Protein AF-A0A4S4BBZ7-F1 (afdb_monomer_lite)

Secondary structure (DSSP, 8-state):
--EE-TTS-EE-TTS-BHHHHHHHHHHHHHHHHHHHHHHHHHHHHHHHHHHHHHHHHHHHHHHHHHHHHHHHHHHHHHHHHHHHHHHHHHHHHHHHHHS-SS-TTHHHHHHTSTT--HHHHHHHHHHHHT-

pLDDT: mean 91.24, std 8.02, range [60.09, 98.38]

Foldseek 3Di:
DFDADPVRATADPVRHGPVVVVVVVVVVVVVVVVVVVVVVVVVVVVVVVVVVVVVVVVVVVVVVVVVVVVVVVVVVVVVVVVVVVVVVVVVVVVVVVPDDPDDPCQQVVQCPDPPGHNVNSVVVVVVVVVD

Radius of gyration: 51.83 Å; chains: 1; bounding box: 100×33×132 Å

Structure (mmCIF, N/CA/C/O backbone):
data_AF-A0A4S4BBZ7-F1
#
_entry.id   AF-A0A4S4BBZ7-F1
#
loop_
_atom_site.group_PDB
_atom_site.id
_atom_site.type_symbol
_atom_site.label_atom_id
_atom_site.label_alt_id
_atom_site.label_comp_id
_atom_site.label_asym_id
_atom_site.label_entity_id
_atom_site.label_seq_id
_atom_site.pdbx_PDB_ins_code
_atom_site.Cartn_x
_atom_site.Cartn_y
_atom_site.Cartn_z
_atom_site.occupancy
_atom_site.B_iso_or_equiv
_atom_site.auth_seq_id
_atom_site.auth_comp_id
_atom_site.auth_asym_id
_atom_site.auth_atom_id
_atom_site.pdbx_PDB_model_num
ATOM 1 N N . MET A 1 1 ? -52.317 -12.153 63.965 1.00 69.00 1 MET A N 1
ATOM 2 C CA . MET A 1 1 ? -51.930 -12.769 65.250 1.00 69.00 1 MET A CA 1
ATOM 3 C C . MET A 1 1 ? -50.435 -12.548 65.361 1.00 69.00 1 MET A C 1
ATOM 5 O O . MET A 1 1 ? -49.737 -12.962 64.448 1.00 69.00 1 MET A O 1
ATOM 9 N N . ILE A 1 2 ? -49.983 -11.768 66.341 1.00 74.31 2 ILE A N 1
ATOM 10 C CA . ILE A 1 2 ? -48.557 -11.459 66.528 1.00 74.31 2 ILE A CA 1
ATOM 11 C C . ILE A 1 2 ? -47.962 -12.616 67.330 1.00 74.31 2 ILE A C 1
ATOM 13 O O . ILE A 1 2 ? -48.512 -12.965 68.376 1.00 74.31 2 ILE A O 1
ATOM 17 N N . PHE A 1 3 ? -46.892 -13.230 66.830 1.00 81.75 3 PHE A N 1
ATOM 18 C CA . PHE A 1 3 ? -46.171 -14.278 67.546 1.00 81.75 3 PHE A CA 1
ATOM 19 C C . PHE A 1 3 ? -44.996 -13.626 68.269 1.00 81.75 3 PHE A C 1
ATOM 21 O O . PHE A 1 3 ? -44.208 -12.921 67.648 1.00 81.75 3 PHE A O 1
ATOM 28 N N . LEU A 1 4 ? -44.913 -13.808 69.586 1.00 85.12 4 LEU A N 1
ATOM 29 C CA . LEU A 1 4 ? -43.845 -13.262 70.423 1.00 85.12 4 LEU A CA 1
ATOM 30 C C . LEU A 1 4 ? -43.002 -14.419 70.972 1.00 85.12 4 LEU A C 1
ATOM 32 O O . LEU A 1 4 ? -43.561 -15.446 71.361 1.00 85.12 4 LEU A O 1
ATOM 36 N N . ASN A 1 5 ? -41.678 -14.266 71.009 1.00 84.56 5 ASN A N 1
ATOM 37 C CA . ASN A 1 5 ? -40.791 -15.228 71.673 1.00 84.56 5 ASN A CA 1
ATOM 38 C C . ASN A 1 5 ? -40.814 -15.056 73.211 1.00 84.56 5 ASN A C 1
ATOM 40 O O . ASN A 1 5 ? -41.483 -14.171 73.748 1.00 84.56 5 ASN A O 1
ATOM 44 N N . SER A 1 6 ? -40.048 -15.881 73.935 1.00 85.12 6 SER A N 1
ATOM 45 C CA . SER A 1 6 ? -39.918 -15.816 75.403 1.00 85.12 6 SER A CA 1
ATOM 46 C C . SER A 1 6 ? -39.338 -14.500 75.941 1.00 85.12 6 SER A C 1
ATOM 48 O O . SER A 1 6 ? -39.397 -14.260 77.142 1.00 85.12 6 SER A O 1
ATOM 50 N N . GLU A 1 7 ? -38.791 -13.654 75.069 1.00 85.38 7 GLU A N 1
ATOM 51 C CA . GLU A 1 7 ? -38.212 -12.346 75.390 1.00 85.38 7 GLU A CA 1
ATOM 52 C C . GLU A 1 7 ? -39.123 -11.176 74.962 1.00 85.38 7 GLU A C 1
ATOM 54 O O . GLU A 1 7 ? -38.759 -10.016 75.133 1.00 85.38 7 GLU A O 1
ATOM 59 N N . GLY A 1 8 ? -40.320 -11.455 74.423 1.00 83.38 8 GLY A N 1
ATOM 60 C CA . GLY A 1 8 ? -41.270 -10.433 73.966 1.00 83.38 8 GLY A CA 1
ATOM 61 C C . GLY A 1 8 ? -40.964 -9.837 72.585 1.00 83.38 8 GLY A C 1
ATOM 62 O O . GLY A 1 8 ? -41.499 -8.782 72.251 1.00 83.38 8 GLY A O 1
ATOM 63 N N . VAL A 1 9 ? -40.124 -10.491 71.778 1.00 87.06 9 VAL A N 1
ATOM 64 C CA . VAL A 1 9 ? -39.764 -10.073 70.412 1.00 87.06 9 VAL A CA 1
ATOM 65 C C . VAL A 1 9 ? -40.727 -10.683 69.395 1.00 87.06 9 VAL A C 1
ATOM 67 O O . VAL A 1 9 ? -41.032 -11.871 69.473 1.00 87.06 9 VAL A O 1
ATOM 70 N N . GLU A 1 10 ? -41.179 -9.885 68.424 1.00 84.88 10 GLU A N 1
ATOM 71 C CA . GLU A 1 10 ? -42.036 -10.338 67.323 1.00 84.88 10 GLU A CA 1
ATOM 72 C C . GLU A 1 10 ? -41.276 -11.284 66.383 1.00 84.88 10 GLU A C 1
ATOM 74 O O . GLU A 1 10 ? -40.227 -10.929 65.835 1.00 84.88 10 GLU A O 1
ATOM 79 N N . VAL A 1 11 ? -41.811 -12.491 66.207 1.00 84.12 11 VAL A N 1
ATOM 80 C CA . VAL A 1 11 ? -41.232 -13.568 65.400 1.00 84.12 11 VAL A CA 1
ATOM 81 C C . VAL A 1 11 ? -42.157 -13.982 64.255 1.00 84.12 11 VAL A C 1
ATOM 83 O O . VAL A 1 11 ? -43.376 -13.828 64.325 1.00 84.12 11 VAL A O 1
ATOM 86 N N . ASP A 1 12 ? -41.570 -14.487 63.175 1.00 83.69 12 ASP A N 1
ATOM 87 C CA . ASP A 1 12 ? -42.289 -15.010 62.016 1.00 83.69 12 ASP A CA 1
ATOM 88 C C . ASP A 1 12 ? -42.854 -16.429 62.253 1.00 83.69 12 ASP A C 1
ATOM 90 O O . ASP A 1 12 ? -42.721 -17.015 63.330 1.00 83.69 12 ASP A O 1
ATOM 94 N N . SER A 1 13 ? -43.483 -17.015 61.227 1.00 81.00 13 SER A N 1
ATOM 95 C CA . SER A 1 13 ? -44.035 -18.382 61.265 1.00 81.00 13 SER A CA 1
ATOM 96 C C . SER A 1 13 ? -42.990 -19.491 61.468 1.00 81.00 13 SER A C 1
ATOM 98 O O . SER A 1 13 ? -43.365 -20.638 61.695 1.00 81.00 13 SER A O 1
ATOM 100 N N . SER A 1 14 ? -41.699 -19.165 61.380 1.00 82.00 14 SER A N 1
ATOM 101 C CA . SER A 1 14 ? -40.559 -20.045 61.664 1.00 82.00 14 SER A CA 1
ATOM 102 C C . SER A 1 14 ? -39.889 -19.761 63.015 1.00 82.00 14 SER A C 1
ATOM 104 O O . SER A 1 14 ? -38.943 -20.459 63.376 1.00 82.00 14 SER A O 1
ATOM 106 N N . GLY A 1 15 ? -40.374 -18.779 63.784 1.00 79.94 15 GLY A N 1
ATOM 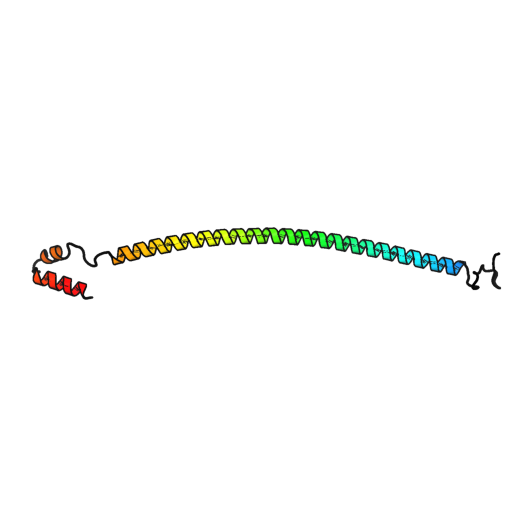107 C CA . GLY A 1 15 ? -39.807 -18.394 65.078 1.00 79.94 15 GLY A CA 1
ATOM 108 C C . GLY A 1 15 ? -38.586 -17.468 64.993 1.00 79.94 15 GLY A C 1
ATOM 109 O O . GLY A 1 15 ? -37.956 -17.227 66.023 1.00 79.94 15 GLY A O 1
ATOM 110 N N . LYS A 1 16 ? -38.250 -16.933 63.808 1.00 82.31 16 LYS A N 1
ATOM 111 C CA . LYS A 1 16 ? -37.149 -15.972 63.618 1.00 82.31 16 LYS A CA 1
ATOM 112 C C . LYS A 1 16 ? -37.632 -14.539 63.905 1.00 82.31 16 LYS A C 1
ATOM 114 O O . LYS A 1 16 ? -38.764 -14.220 63.538 1.00 82.31 16 LYS A O 1
ATOM 119 N N . PRO A 1 17 ? -36.823 -13.649 64.514 1.00 82.81 17 PRO A N 1
ATOM 120 C CA . PRO A 1 17 ? -37.218 -12.260 64.749 1.00 82.81 17 PRO A CA 1
ATOM 121 C C . PRO A 1 17 ? -37.570 -11.534 63.442 1.00 82.81 17 PRO A C 1
ATOM 123 O O . PRO A 1 17 ? -36.748 -11.438 62.530 1.00 82.81 17 PRO A O 1
ATOM 126 N N . VAL A 1 18 ? -38.769 -10.951 63.360 1.00 77.69 18 VAL A N 1
ATOM 127 C CA . VAL A 1 18 ? -39.244 -10.237 62.157 1.00 77.69 18 VAL A CA 1
ATOM 128 C C . VAL A 1 18 ? -38.327 -9.060 61.804 1.00 77.69 18 VAL A C 1
ATOM 130 O O . VAL A 1 18 ? -38.111 -8.764 60.629 1.00 77.69 18 VAL A O 1
ATOM 133 N N . ALA A 1 19 ? -37.744 -8.402 62.810 1.00 74.69 19 ALA A N 1
ATOM 134 C CA . ALA A 1 19 ? -36.788 -7.312 62.616 1.00 74.69 19 ALA A CA 1
ATOM 135 C C . ALA A 1 19 ? -35.499 -7.761 61.900 1.00 74.69 19 ALA A C 1
ATOM 137 O O . ALA A 1 19 ? -34.964 -7.005 61.092 1.00 74.69 19 ALA A O 1
ATOM 138 N N . GLU A 1 20 ? -35.030 -8.984 62.156 1.00 72.69 20 GLU A N 1
ATOM 139 C CA . GLU A 1 20 ? -33.809 -9.544 61.565 1.00 72.69 20 GLU A CA 1
ATOM 140 C C . GLU A 1 20 ? -34.029 -9.908 60.093 1.00 72.69 20 GLU A C 1
ATOM 142 O O . GLU A 1 20 ? -33.266 -9.480 59.233 1.00 72.69 20 GLU A O 1
ATOM 147 N N . VAL A 1 21 ? -35.148 -10.571 59.778 1.00 71.38 21 VAL A N 1
ATOM 148 C CA . VAL A 1 2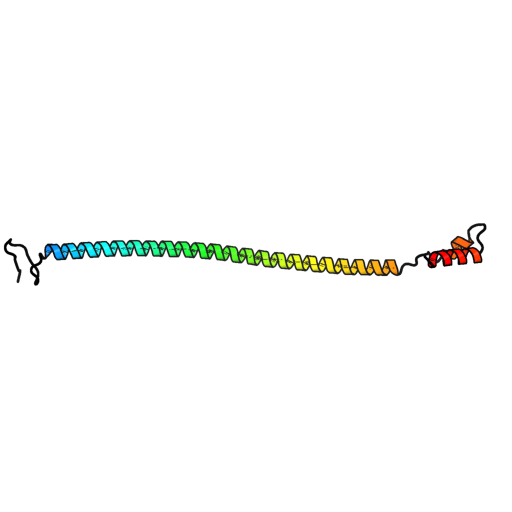1 ? -35.543 -10.891 58.393 1.00 71.38 21 VAL A CA 1
ATOM 149 C C . VAL A 1 21 ? -35.731 -9.618 57.558 1.00 71.38 21 VAL A C 1
ATOM 151 O O . VAL A 1 21 ? -35.330 -9.547 56.395 1.00 71.38 21 VAL A O 1
ATOM 154 N N . LYS A 1 22 ? -36.315 -8.572 58.153 1.00 72.38 22 LYS A N 1
ATOM 155 C CA . LYS A 1 22 ? -36.509 -7.281 57.483 1.00 72.38 22 LYS A CA 1
ATOM 156 C C . LYS A 1 22 ? -35.179 -6.556 57.250 1.00 72.38 22 LYS A C 1
ATOM 158 O O . LYS A 1 22 ? -35.008 -5.969 56.185 1.00 72.38 22 LYS A O 1
ATOM 163 N N . ALA A 1 23 ? -34.252 -6.624 58.209 1.00 71.44 23 ALA A N 1
ATOM 164 C CA . ALA A 1 23 ? -32.910 -6.056 58.093 1.00 71.44 23 ALA A CA 1
ATOM 165 C C . ALA A 1 23 ? -32.064 -6.775 57.021 1.00 71.44 23 ALA A C 1
ATOM 167 O O . ALA A 1 23 ? -31.465 -6.111 56.169 1.00 71.44 23 ALA A O 1
ATOM 168 N N . GLU A 1 24 ? -32.078 -8.114 57.009 1.00 74.38 24 GLU A N 1
ATOM 169 C CA . GLU A 1 24 ? -31.439 -8.956 55.987 1.00 74.38 24 GLU A CA 1
ATOM 170 C C . GLU A 1 24 ? -31.965 -8.592 54.586 1.00 74.38 24 GLU A C 1
ATOM 172 O O . GLU A 1 24 ? -31.180 -8.195 53.721 1.00 74.38 24 GLU A O 1
ATOM 177 N N . GLY A 1 25 ? -33.290 -8.575 54.396 1.00 78.19 25 GLY A N 1
ATOM 178 C CA . GLY A 1 25 ? -33.913 -8.194 53.124 1.00 78.19 25 GLY A CA 1
ATOM 179 C C . GLY A 1 25 ? -33.583 -6.765 52.668 1.00 78.19 25 GLY A C 1
ATOM 180 O O . GLY A 1 25 ? -33.355 -6.531 51.482 1.00 78.19 25 GLY A O 1
ATOM 181 N N . THR A 1 26 ? -33.488 -5.793 53.585 1.00 82.31 26 THR A N 1
ATOM 182 C CA . THR A 1 26 ? -33.049 -4.431 53.222 1.00 82.31 26 THR A CA 1
ATOM 183 C C . THR A 1 26 ? -31.582 -4.372 52.794 1.00 82.31 26 THR A C 1
ATOM 185 O O . THR A 1 26 ? -31.259 -3.681 51.829 1.00 82.31 26 THR A O 1
ATOM 188 N N . SER A 1 27 ? -30.700 -5.128 53.455 1.00 87.56 27 SER A N 1
ATOM 189 C CA . SER A 1 27 ? -29.269 -5.162 53.127 1.00 87.56 27 SER A CA 1
ATOM 190 C C . SER A 1 27 ? -28.983 -5.806 51.767 1.00 87.56 27 SER A C 1
ATOM 192 O O . SER A 1 27 ? -28.107 -5.353 51.022 1.00 87.56 27 SER A O 1
ATOM 194 N N . GLU A 1 28 ? -29.761 -6.826 51.406 1.00 90.81 28 GLU A N 1
ATOM 195 C CA . GLU A 1 28 ? -29.659 -7.508 50.122 1.00 90.81 28 GLU A CA 1
ATOM 196 C C . GLU A 1 28 ? -30.158 -6.602 48.988 1.00 90.81 28 GLU A C 1
ATOM 198 O O . GLU A 1 28 ? -29.486 -6.452 47.967 1.00 90.81 28 GLU A O 1
ATOM 203 N N . VAL A 1 29 ? -31.265 -5.882 49.209 1.00 92.50 29 VAL A N 1
ATOM 204 C CA . VAL A 1 29 ? -31.774 -4.870 48.267 1.00 92.50 29 VAL A CA 1
ATOM 205 C C . VAL A 1 29 ? -30.759 -3.749 48.037 1.00 92.50 29 VAL A C 1
ATOM 207 O O . VAL A 1 29 ? -30.538 -3.347 46.893 1.00 92.50 29 VAL A O 1
ATOM 210 N N . ASP A 1 30 ? -30.115 -3.243 49.088 1.00 92.62 30 ASP A N 1
ATOM 211 C CA . ASP A 1 30 ? -29.092 -2.201 48.952 1.00 92.62 30 ASP A CA 1
ATOM 212 C C . ASP A 1 30 ? -27.838 -2.710 48.229 1.00 92.62 30 ASP A C 1
ATOM 214 O O . ASP A 1 30 ? -27.230 -1.981 47.438 1.00 92.62 30 ASP A O 1
ATOM 218 N N . THR A 1 31 ? -27.476 -3.976 48.442 1.00 95.06 31 THR A N 1
ATOM 219 C CA . THR A 1 31 ? -26.373 -4.632 47.728 1.00 95.06 31 THR A CA 1
ATOM 220 C C . THR A 1 31 ? -26.688 -4.775 46.241 1.00 95.06 31 THR A C 1
ATOM 222 O O . THR A 1 31 ? -25.875 -4.375 45.406 1.00 95.06 31 THR A O 1
ATOM 225 N N . LEU A 1 32 ? -27.887 -5.252 45.898 1.00 95.88 32 LEU A N 1
ATOM 226 C CA . LEU A 1 32 ? -28.346 -5.370 44.513 1.00 95.88 32 LEU A CA 1
ATOM 227 C C . LEU A 1 32 ? -28.404 -4.005 43.816 1.00 95.88 32 LEU A C 1
ATOM 229 O O . LEU A 1 32 ? -27.932 -3.877 42.690 1.00 95.88 32 LEU A O 1
ATOM 233 N N . LYS A 1 33 ? -28.893 -2.955 44.488 1.00 95.94 33 LYS A N 1
ATOM 234 C CA . LYS A 1 33 ? -28.886 -1.586 43.939 1.00 95.94 33 LYS A CA 1
ATOM 235 C C . LYS A 1 33 ? -27.475 -1.101 43.611 1.00 95.94 33 LYS A C 1
ATOM 237 O O . LYS A 1 33 ? -27.266 -0.508 42.556 1.00 95.94 33 LYS A O 1
ATOM 242 N N . ARG A 1 34 ? -26.497 -1.364 44.488 1.00 96.69 34 ARG A N 1
ATOM 243 C CA . ARG A 1 34 ? -25.088 -1.019 44.229 1.00 96.69 34 ARG A CA 1
ATOM 244 C C . ARG A 1 34 ? -24.520 -1.800 43.049 1.00 96.69 34 ARG A C 1
ATOM 246 O O . ARG A 1 34 ? -23.814 -1.216 42.235 1.00 96.69 34 ARG A O 1
ATOM 253 N N . GLN A 1 35 ? -24.836 -3.090 42.944 1.00 97.50 35 GLN A N 1
ATOM 254 C CA . GLN A 1 35 ? -24.402 -3.921 41.820 1.00 97.50 35 GLN A CA 1
ATOM 255 C C . GLN A 1 35 ? -24.996 -3.442 40.494 1.00 97.50 35 GLN A C 1
ATOM 257 O O . GLN A 1 35 ? -24.266 -3.349 39.513 1.00 97.50 35 GLN A O 1
ATOM 262 N N . VAL A 1 36 ? -26.284 -3.087 40.466 1.00 97.25 36 VAL A N 1
ATOM 263 C CA . VAL A 1 36 ? -26.929 -2.516 39.274 1.00 97.25 36 VAL A CA 1
ATOM 264 C C . VAL A 1 36 ? -26.246 -1.213 38.869 1.00 97.25 36 VAL A C 1
ATOM 266 O O . VAL A 1 36 ? -25.837 -1.092 37.721 1.00 97.25 36 VAL A O 1
ATOM 269 N N . ALA A 1 37 ? -26.021 -0.290 39.809 1.00 97.19 37 ALA A N 1
ATOM 270 C CA . ALA A 1 37 ? -25.346 0.974 39.510 1.00 97.19 37 ALA A CA 1
ATOM 271 C C . ALA A 1 37 ? -23.907 0.776 38.985 1.00 97.19 37 ALA A C 1
ATOM 273 O O . ALA A 1 37 ? -23.475 1.473 38.067 1.00 97.19 37 ALA A O 1
ATOM 274 N N . ASP A 1 38 ? -23.158 -0.186 39.537 1.00 98.00 38 ASP A N 1
ATOM 275 C CA . ASP A 1 38 ? -21.811 -0.520 39.057 1.00 98.00 38 ASP A CA 1
ATOM 276 C C . ASP A 1 38 ? -21.836 -1.145 37.651 1.00 98.00 38 ASP A C 1
ATOM 278 O O . ASP A 1 38 ? -21.018 -0.798 36.797 1.00 98.00 38 ASP A O 1
ATOM 282 N N . LEU A 1 39 ? -22.799 -2.031 37.379 1.00 97.75 39 LEU A N 1
ATOM 283 C CA . LEU A 1 39 ? -22.987 -2.635 36.058 1.00 97.75 39 LEU A CA 1
ATOM 284 C C . LEU A 1 39 ? -23.421 -1.608 35.009 1.00 97.75 39 LEU A C 1
ATOM 286 O O . LEU A 1 39 ? -22.890 -1.623 33.900 1.00 97.75 39 LEU A O 1
ATOM 290 N N . GLU A 1 40 ? -24.333 -0.699 35.352 1.00 97.50 40 GLU A N 1
ATOM 291 C CA . GLU A 1 40 ? -24.755 0.404 34.482 1.00 97.50 40 GLU A CA 1
ATOM 292 C C . GLU A 1 40 ? -23.571 1.303 34.121 1.00 97.50 40 GLU A C 1
ATOM 294 O O . GLU A 1 40 ? -23.368 1.619 32.947 1.00 97.50 40 GLU A O 1
ATOM 299 N N . LYS A 1 41 ? -22.730 1.640 35.106 1.00 97.88 41 LYS A N 1
ATOM 300 C CA . LYS A 1 41 ? -21.511 2.416 34.870 1.00 97.88 41 LYS A CA 1
ATOM 301 C C . LYS A 1 41 ? -20.538 1.681 33.946 1.00 97.88 41 LYS A C 1
ATOM 303 O O . LYS A 1 41 ? -20.084 2.252 32.959 1.00 97.88 41 LYS A O 1
ATOM 308 N N . LYS A 1 42 ? -20.253 0.403 34.217 1.00 97.50 42 LYS A N 1
ATOM 309 C CA . LYS A 1 42 ? -19.373 -0.420 33.367 1.00 97.50 42 LYS A CA 1
ATOM 310 C C . LYS A 1 42 ? -19.895 -0.532 31.938 1.00 97.50 42 LYS A C 1
ATOM 312 O O . LYS A 1 42 ? -19.105 -0.490 30.997 1.00 97.50 42 LYS A O 1
ATOM 317 N N . LEU A 1 43 ? -21.211 -0.660 31.769 1.00 97.06 43 LEU A N 1
ATOM 318 C CA . LEU A 1 43 ? -21.842 -0.695 30.454 1.00 97.06 43 LEU A CA 1
ATOM 319 C C . LEU A 1 43 ? -21.653 0.635 29.716 1.00 97.06 43 LEU A C 1
ATOM 321 O O . LEU A 1 43 ? -21.278 0.630 28.545 1.00 97.06 43 LEU A O 1
ATOM 325 N N . GLN A 1 44 ? -21.859 1.763 30.397 1.00 97.12 44 GLN A N 1
ATOM 326 C CA . GLN A 1 44 ? -21.685 3.092 29.815 1.00 97.12 44 GLN A CA 1
ATOM 327 C C . GLN A 1 44 ? -20.225 3.368 29.421 1.00 97.12 44 GLN A C 1
ATOM 329 O O . GLN A 1 44 ? -19.960 3.875 28.325 1.00 97.12 44 GLN A O 1
ATOM 334 N N . ASP A 1 45 ? -19.274 2.977 30.271 1.00 96.94 45 ASP A N 1
ATOM 335 C CA . ASP A 1 45 ? -17.840 3.087 29.993 1.00 96.94 45 ASP A CA 1
ATOM 336 C C . ASP A 1 45 ? -17.456 2.230 28.774 1.00 96.94 45 ASP A C 1
ATOM 338 O O . ASP A 1 45 ? -16.779 2.707 27.860 1.00 96.94 45 ASP A O 1
ATOM 342 N N . ALA A 1 46 ? -17.955 0.990 28.699 1.00 96.50 46 ALA A N 1
ATOM 343 C CA . ALA A 1 46 ? -17.710 0.091 27.571 1.00 96.50 46 ALA A CA 1
ATOM 344 C C . ALA A 1 46 ? -18.317 0.610 26.258 1.00 96.50 46 ALA A C 1
ATOM 346 O O . ALA A 1 46 ? -17.673 0.540 25.208 1.00 96.50 46 ALA A O 1
ATOM 347 N N . GLN A 1 47 ? -19.534 1.159 26.301 1.00 95.88 47 GLN A N 1
ATOM 348 C CA . GLN A 1 47 ? -20.182 1.777 25.140 1.00 95.88 47 GLN A CA 1
ATOM 349 C C . GLN A 1 47 ? -19.388 2.983 24.635 1.00 95.88 47 GLN A C 1
ATOM 351 O O . GLN A 1 47 ? -19.153 3.109 23.433 1.00 95.88 47 GLN A O 1
ATOM 356 N N . THR A 1 48 ? -18.930 3.839 25.549 1.00 96.00 48 THR A N 1
ATOM 357 C CA . THR A 1 48 ? -18.131 5.023 25.214 1.00 96.00 48 THR A CA 1
ATOM 358 C C . THR A 1 48 ? -16.773 4.628 24.633 1.00 96.00 48 THR A C 1
ATOM 360 O O . THR A 1 48 ? -16.361 5.167 23.604 1.00 96.00 48 THR A O 1
ATOM 363 N N . GLY A 1 49 ? -16.103 3.643 25.240 1.00 96.44 49 GLY A N 1
ATOM 364 C CA . GLY A 1 49 ? -14.842 3.093 24.742 1.00 96.44 49 GLY A CA 1
ATOM 365 C C . GLY A 1 49 ? -14.985 2.500 23.340 1.00 96.44 49 GLY A C 1
ATOM 366 O O . GLY A 1 49 ? -14.237 2.869 22.436 1.00 96.44 49 GLY A O 1
ATOM 367 N N . SER A 1 50 ? -16.012 1.673 23.130 1.00 95.94 50 SER A N 1
ATOM 368 C CA . SER A 1 50 ? -16.293 1.054 21.828 1.00 95.94 50 SER A CA 1
ATOM 369 C C . SER A 1 50 ? -16.616 2.097 20.754 1.00 95.94 50 SER A C 1
ATOM 371 O O . SER A 1 50 ? -16.139 1.997 19.626 1.00 95.94 50 SER A O 1
ATOM 373 N N . ALA A 1 51 ? -17.395 3.131 21.085 1.00 95.81 51 ALA A N 1
ATOM 374 C CA . ALA A 1 51 ? -17.714 4.209 20.151 1.00 95.81 51 ALA A CA 1
ATOM 375 C C . ALA A 1 51 ? -16.464 5.006 19.736 1.00 95.81 51 ALA A C 1
ATOM 377 O O . ALA A 1 51 ? -16.305 5.343 18.559 1.00 95.81 51 ALA A O 1
ATOM 378 N N . SER A 1 52 ? -15.564 5.271 20.688 1.00 97.00 52 SER A N 1
ATOM 379 C CA . SER A 1 52 ? -14.276 5.917 20.424 1.00 97.00 52 SER A CA 1
ATOM 380 C C . SER A 1 52 ? -13.410 5.068 19.490 1.00 97.00 52 SER A C 1
ATOM 382 O O . SER A 1 52 ? -12.943 5.557 18.462 1.00 97.00 52 SER A O 1
ATOM 384 N N . GLU A 1 53 ? -13.279 3.771 19.779 1.00 97.69 53 GLU A N 1
ATOM 385 C CA . GLU A 1 53 ? -12.487 2.846 18.966 1.00 97.69 53 GLU A CA 1
ATOM 386 C C . GLU A 1 53 ? -13.035 2.719 17.539 1.00 97.69 53 GLU A C 1
ATOM 388 O O . GLU A 1 53 ? -12.280 2.818 16.572 1.00 97.69 53 GLU A O 1
ATOM 393 N N . VAL A 1 54 ? -14.357 2.606 17.380 1.00 97.81 54 VAL A N 1
ATOM 394 C CA . VAL A 1 54 ? -15.008 2.598 16.060 1.00 97.81 54 VAL A CA 1
ATOM 395 C C . VAL A 1 54 ? -14.718 3.889 15.289 1.00 97.81 54 VAL A C 1
ATOM 397 O O . VAL A 1 54 ? -14.448 3.839 14.087 1.00 97.81 54 VAL A O 1
ATOM 400 N N . SER A 1 55 ? -14.738 5.047 15.954 1.00 97.44 55 SER A N 1
ATOM 401 C CA . SER A 1 55 ? -14.404 6.336 15.332 1.00 97.44 55 SER A CA 1
ATOM 402 C C . SER A 1 55 ? -12.944 6.390 14.863 1.00 97.44 55 SER A C 1
ATOM 404 O O . SER A 1 55 ? -12.656 6.782 13.724 1.00 97.44 55 SER A O 1
ATOM 406 N N . THR A 1 56 ? -12.017 5.923 15.705 1.00 98.12 56 THR A N 1
ATOM 407 C CA . THR A 1 56 ? -10.593 5.822 15.370 1.00 98.12 56 THR A CA 1
ATOM 408 C C . THR A 1 56 ? -10.366 4.880 14.192 1.00 98.12 56 THR A C 1
ATOM 410 O O . THR A 1 56 ? -9.714 5.264 13.220 1.00 98.12 56 THR A O 1
ATOM 413 N N . LEU A 1 57 ? -10.948 3.680 14.227 1.00 98.31 57 LEU A N 1
ATOM 414 C CA . LEU A 1 57 ? -10.837 2.698 13.148 1.00 98.31 57 LEU A CA 1
ATOM 415 C C . LEU A 1 57 ? -11.421 3.232 11.840 1.00 98.31 57 LEU A C 1
ATOM 417 O O . LEU A 1 57 ? -10.813 3.072 10.785 1.00 98.31 57 LEU A O 1
ATOM 421 N N . LYS A 1 58 ? -12.560 3.930 11.886 1.00 98.12 58 LYS A N 1
ATOM 422 C CA . LYS A 1 58 ? -13.164 4.543 10.697 1.00 98.12 58 LYS A CA 1
ATOM 423 C C . LYS A 1 58 ? -12.244 5.589 10.064 1.00 98.12 58 LYS A C 1
ATOM 425 O O . LYS A 1 58 ? -12.111 5.616 8.841 1.00 98.12 58 LYS A O 1
ATOM 430 N N . THR A 1 59 ? -11.585 6.406 10.886 1.00 98.25 59 THR A N 1
ATOM 431 C CA . THR A 1 59 ? -10.582 7.378 10.422 1.00 98.25 59 THR A CA 1
ATOM 432 C C . THR A 1 59 ? -9.385 6.671 9.787 1.00 98.25 59 THR A C 1
ATOM 434 O O . THR A 1 59 ? -9.019 6.981 8.655 1.00 98.25 59 THR A O 1
ATOM 437 N N . GLN A 1 60 ? -8.835 5.649 10.449 1.00 98.31 60 GLN A N 1
ATOM 438 C CA . GLN A 1 60 ? -7.712 4.872 9.916 1.00 98.31 60 GLN A CA 1
ATOM 439 C C . GLN A 1 60 ? -8.052 4.191 8.585 1.00 98.31 60 GLN A C 1
ATOM 441 O O . GLN A 1 60 ? -7.252 4.226 7.653 1.00 98.31 60 GLN A O 1
ATOM 446 N N . VAL A 1 61 ? -9.246 3.605 8.464 1.00 98.31 61 VAL A N 1
ATOM 447 C CA . VAL A 1 61 ? -9.714 2.986 7.216 1.00 98.31 61 VAL A CA 1
ATOM 448 C C . VAL A 1 61 ? -9.826 4.026 6.103 1.00 98.31 61 VAL A C 1
ATOM 450 O O . VAL A 1 61 ? -9.402 3.752 4.979 1.00 98.31 61 VAL A O 1
ATOM 453 N N . ALA A 1 62 ? -10.356 5.217 6.390 1.00 98.12 62 ALA A N 1
ATOM 454 C CA . ALA A 1 62 ? -10.444 6.294 5.406 1.00 98.12 62 ALA A CA 1
ATOM 455 C C . ALA A 1 62 ? -9.052 6.742 4.927 1.00 98.12 62 ALA A C 1
ATOM 457 O O . ALA A 1 62 ? -8.819 6.834 3.718 1.00 98.12 62 ALA A O 1
ATOM 458 N N . ASP A 1 63 ? -8.112 6.932 5.854 1.00 98.31 63 ASP A N 1
ATOM 459 C CA . ASP A 1 63 ? -6.738 7.334 5.547 1.00 98.31 63 ASP A CA 1
ATOM 460 C C . ASP A 1 63 ? -5.989 6.270 4.741 1.00 98.31 63 ASP A C 1
ATOM 462 O O . ASP A 1 63 ? -5.352 6.582 3.733 1.00 98.31 63 ASP A O 1
ATOM 466 N N . LEU A 1 64 ? -6.087 4.999 5.142 1.00 98.38 64 LEU A N 1
ATOM 467 C CA . LEU A 1 64 ? -5.478 3.885 4.413 1.00 98.38 64 LEU A CA 1
ATOM 468 C C . LEU A 1 64 ? -6.085 3.730 3.019 1.00 98.38 64 LEU A C 1
ATOM 470 O O . LEU A 1 64 ? -5.357 3.523 2.050 1.00 98.38 64 LEU A O 1
ATOM 474 N N . THR A 1 65 ? -7.403 3.897 2.892 1.00 98.25 65 THR A N 1
ATOM 475 C CA . THR A 1 65 ? -8.088 3.865 1.594 1.00 98.25 65 THR A CA 1
ATOM 476 C C . THR A 1 65 ? -7.597 4.987 0.683 1.00 98.25 65 THR A C 1
ATOM 478 O O . THR A 1 65 ? -7.389 4.761 -0.510 1.00 98.25 65 THR A O 1
ATOM 481 N N . LYS A 1 66 ? -7.390 6.191 1.227 1.00 98.31 66 LYS A N 1
ATOM 482 C CA . LYS A 1 66 ? -6.833 7.319 0.476 1.00 98.31 66 LYS A CA 1
ATOM 483 C C . LYS A 1 66 ? -5.402 7.025 0.022 1.00 98.31 66 LYS A C 1
ATOM 485 O O . LYS A 1 66 ? -5.140 7.060 -1.174 1.00 98.31 66 LYS A O 1
ATOM 490 N N . LYS A 1 67 ? -4.519 6.623 0.943 1.00 98.00 67 LYS A N 1
ATOM 491 C CA . LYS A 1 67 ? -3.124 6.267 0.627 1.00 98.00 67 LYS A CA 1
ATOM 492 C C . LYS A 1 67 ? -3.026 5.178 -0.442 1.00 98.00 67 LYS A C 1
ATOM 494 O O . LYS A 1 67 ? -2.196 5.273 -1.337 1.00 98.00 67 LYS A O 1
ATOM 499 N N . ALA A 1 68 ? -3.892 4.166 -0.384 1.00 97.94 68 ALA A N 1
ATOM 500 C CA . ALA A 1 68 ? -3.928 3.103 -1.384 1.00 97.94 68 ALA A CA 1
ATOM 501 C C . ALA A 1 68 ? -4.334 3.614 -2.778 1.00 97.94 68 ALA A C 1
ATOM 503 O O . ALA A 1 68 ? -3.791 3.156 -3.784 1.00 97.94 68 ALA A O 1
ATOM 504 N N . LYS A 1 69 ? -5.276 4.564 -2.857 1.00 98.00 69 LYS A N 1
ATOM 505 C CA . LYS A 1 69 ? -5.659 5.199 -4.127 1.00 98.00 69 LYS A CA 1
ATOM 506 C C . LYS A 1 69 ? -4.529 6.051 -4.694 1.00 98.00 69 LYS A C 1
ATOM 508 O O . LYS A 1 69 ? -4.241 5.925 -5.882 1.00 98.00 69 LYS A O 1
ATOM 513 N N . ASP A 1 70 ? -3.891 6.855 -3.849 1.00 97.62 70 ASP A N 1
ATOM 514 C CA . ASP A 1 70 ? -2.801 7.746 -4.249 1.00 97.62 70 ASP A CA 1
ATOM 515 C C . ASP A 1 70 ? -1.607 6.928 -4.773 1.00 97.62 70 ASP A C 1
ATOM 517 O O . ASP A 1 70 ? -1.193 7.109 -5.916 1.00 97.62 70 ASP A O 1
ATOM 521 N N . ALA A 1 71 ? -1.165 5.908 -4.026 1.00 97.88 71 ALA A N 1
ATOM 522 C CA . ALA A 1 71 ? -0.080 5.017 -4.447 1.00 97.88 71 ALA A CA 1
ATOM 523 C C . ALA A 1 71 ? -0.385 4.286 -5.769 1.00 97.88 71 ALA A C 1
ATOM 525 O O . ALA A 1 71 ? 0.488 4.107 -6.618 1.00 97.88 71 ALA A O 1
ATOM 526 N N . LYS A 1 72 ? -1.643 3.874 -5.980 1.00 97.44 72 LYS A N 1
ATOM 527 C CA . LYS A 1 72 ? -2.064 3.249 -7.242 1.00 97.44 72 LYS A CA 1
ATOM 528 C C . LYS A 1 72 ? -1.991 4.231 -8.417 1.00 97.44 72 LYS A C 1
ATOM 530 O O . LYS A 1 72 ? -1.608 3.830 -9.516 1.00 97.44 72 LYS A O 1
ATOM 535 N N . ALA A 1 73 ? -2.377 5.487 -8.207 1.00 97.06 73 ALA A N 1
ATOM 536 C CA . ALA A 1 73 ? -2.318 6.521 -9.236 1.00 97.06 73 ALA A CA 1
ATOM 537 C C . ALA A 1 73 ? -0.867 6.885 -9.591 1.00 97.06 73 ALA A C 1
ATOM 539 O O . ALA A 1 73 ? -0.528 6.969 -10.775 1.00 97.06 73 ALA A O 1
ATOM 540 N N . GLU A 1 74 ? -0.006 7.027 -8.583 1.00 96.94 74 GLU A N 1
ATOM 541 C CA . GLU A 1 74 ? 1.430 7.271 -8.754 1.00 96.94 74 GLU A CA 1
ATOM 542 C C . GLU A 1 74 ? 2.093 6.137 -9.541 1.00 96.94 74 GLU A C 1
ATOM 544 O O . GLU A 1 74 ? 2.668 6.386 -10.600 1.00 96.94 74 GLU A O 1
ATOM 549 N N . GLY A 1 75 ? 1.906 4.883 -9.113 1.00 97.06 75 GLY A N 1
ATOM 550 C CA . GLY A 1 75 ? 2.466 3.724 -9.812 1.00 97.06 75 GLY A CA 1
ATOM 551 C C . GLY A 1 75 ? 1.958 3.582 -11.251 1.00 97.06 75 GLY A C 1
ATOM 552 O O . GLY A 1 75 ? 2.715 3.221 -12.151 1.00 97.06 75 GLY A O 1
ATOM 553 N N . SER A 1 76 ? 0.689 3.918 -11.514 1.00 96.56 76 SER A N 1
ATOM 554 C CA . SER A 1 76 ? 0.152 3.935 -12.882 1.00 96.56 76 SER A CA 1
ATOM 555 C C . SER A 1 76 ? 0.800 5.016 -13.751 1.00 96.56 76 SER A C 1
ATOM 557 O O . SER A 1 76 ? 1.018 4.796 -14.944 1.00 96.56 76 SER A O 1
ATOM 559 N N . THR A 1 77 ? 1.081 6.183 -13.172 1.00 97.62 77 THR A N 1
ATOM 560 C CA . THR A 1 77 ? 1.718 7.305 -13.873 1.00 97.62 77 THR A CA 1
ATOM 561 C C . THR A 1 77 ? 3.175 6.982 -14.186 1.00 97.62 77 THR A C 1
ATOM 563 O O . THR A 1 77 ? 3.618 7.149 -15.323 1.00 97.62 77 THR A O 1
ATOM 566 N N . GLU A 1 78 ? 3.901 6.437 -13.210 1.00 97.88 78 GLU A N 1
ATOM 567 C CA . GLU A 1 78 ? 5.284 5.995 -13.377 1.00 97.88 78 GLU A CA 1
ATOM 568 C C . GLU A 1 78 ? 5.399 4.900 -14.446 1.00 97.88 78 GLU A C 1
ATOM 570 O O . GLU A 1 78 ? 6.214 5.008 -15.363 1.00 97.88 78 GLU A O 1
ATOM 575 N N . ALA A 1 79 ? 4.520 3.892 -14.412 1.00 97.38 79 ALA A N 1
ATOM 576 C CA . ALA A 1 79 ? 4.496 2.833 -15.418 1.00 97.38 79 ALA A CA 1
ATOM 577 C C . ALA A 1 79 ? 4.261 3.376 -16.841 1.00 97.38 79 ALA A C 1
ATOM 579 O O . ALA A 1 79 ? 4.892 2.918 -17.799 1.00 97.38 79 ALA A O 1
ATOM 580 N N . ALA A 1 80 ? 3.378 4.369 -16.999 1.00 97.88 80 ALA A N 1
ATOM 581 C CA . ALA A 1 80 ? 3.144 5.024 -18.28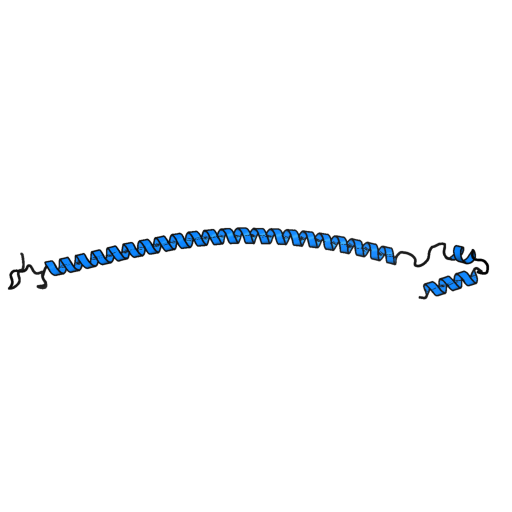5 1.00 97.88 80 ALA A CA 1
ATOM 582 C C . ALA A 1 80 ? 4.375 5.815 -18.767 1.00 97.88 80 ALA A C 1
ATOM 584 O O . ALA A 1 80 ? 4.734 5.744 -19.950 1.00 97.88 80 ALA A O 1
ATOM 585 N N . GLY A 1 81 ? 5.052 6.516 -17.853 1.00 98.38 81 GLY A N 1
ATOM 586 C CA . GLY A 1 81 ? 6.305 7.221 -18.129 1.00 98.38 81 GLY A CA 1
ATOM 587 C C . GLY A 1 81 ? 7.412 6.271 -18.588 1.00 98.38 81 GLY A C 1
ATOM 588 O O . GLY A 1 81 ? 7.975 6.452 -19.668 1.00 98.38 81 GLY A O 1
ATOM 589 N N . LEU A 1 82 ? 7.649 5.192 -17.837 1.00 98.31 82 LEU A N 1
ATOM 590 C CA . LEU A 1 82 ? 8.646 4.173 -18.174 1.00 98.31 82 LEU A CA 1
ATOM 591 C C . LEU A 1 82 ? 8.353 3.507 -19.523 1.00 98.31 82 LEU A C 1
ATOM 593 O O . LEU A 1 82 ? 9.258 3.327 -20.336 1.00 98.31 82 LEU A O 1
ATOM 597 N N . LYS A 1 83 ? 7.086 3.194 -19.820 1.00 98.31 83 LYS A N 1
ATOM 598 C CA . LYS A 1 83 ? 6.693 2.632 -21.122 1.00 98.31 83 LYS A CA 1
ATOM 599 C C . LYS A 1 83 ? 6.997 3.585 -22.281 1.00 98.31 83 LYS A C 1
ATOM 601 O O . LYS A 1 83 ? 7.440 3.142 -23.345 1.00 98.31 83 LYS A O 1
ATOM 606 N N . THR A 1 84 ? 6.778 4.881 -22.075 1.00 98.31 84 THR A N 1
ATOM 607 C CA . THR A 1 84 ? 7.110 5.921 -23.057 1.00 98.31 84 THR A CA 1
ATOM 608 C C . THR A 1 84 ? 8.618 5.981 -23.280 1.00 98.31 84 THR A C 1
ATOM 610 O O . THR A 1 84 ? 9.068 5.897 -24.420 1.00 98.31 84 THR A O 1
ATOM 613 N N . GLN A 1 85 ? 9.403 6.010 -22.201 1.00 98.31 85 GLN A N 1
ATOM 614 C CA . GLN A 1 85 ? 10.864 6.031 -22.271 1.00 98.31 85 GLN A CA 1
ATOM 615 C C . GLN A 1 85 ? 11.431 4.785 -22.962 1.00 98.31 85 GLN A C 1
ATOM 617 O O . GLN A 1 85 ? 12.304 4.898 -23.815 1.00 98.31 85 GLN A O 1
ATOM 622 N N . VAL A 1 86 ? 10.909 3.594 -22.659 1.00 98.31 86 VAL A N 1
ATOM 623 C CA . VAL A 1 86 ? 11.306 2.348 -23.334 1.00 98.31 86 VAL A CA 1
ATOM 624 C C . VAL A 1 86 ? 10.986 2.400 -24.827 1.00 98.31 86 VAL A C 1
ATOM 626 O O . VAL A 1 86 ? 11.773 1.923 -25.643 1.00 98.31 86 VAL A O 1
ATOM 629 N N . THR A 1 87 ? 9.842 2.969 -25.207 1.00 98.06 87 THR A N 1
ATOM 630 C CA . THR A 1 87 ? 9.465 3.114 -26.621 1.00 98.06 87 THR A CA 1
ATOM 631 C C . THR A 1 87 ? 10.418 4.060 -27.347 1.00 98.06 87 THR A C 1
ATOM 633 O O . THR A 1 87 ? 10.898 3.729 -28.431 1.00 98.06 87 THR A O 1
ATOM 636 N N . ASP A 1 88 ? 10.733 5.197 -26.729 1.00 98.31 88 ASP A N 1
ATOM 637 C CA . ASP A 1 88 ? 11.650 6.187 -27.288 1.00 98.31 88 ASP A CA 1
ATOM 638 C C . ASP A 1 88 ? 13.081 5.644 -27.402 1.00 98.31 88 ASP A C 1
ATOM 640 O O . ASP A 1 88 ? 13.669 5.672 -28.479 1.00 98.31 88 ASP A O 1
ATOM 644 N N . LEU A 1 89 ? 13.605 5.014 -26.348 1.00 98.19 89 LEU A N 1
ATOM 645 C CA . LEU A 1 89 ? 14.921 4.370 -26.378 1.00 98.19 89 LEU A CA 1
ATOM 646 C C . LEU A 1 89 ? 15.001 3.269 -27.439 1.00 98.19 89 LEU A C 1
ATOM 648 O O . LEU A 1 89 ? 16.009 3.150 -28.132 1.00 98.19 89 LEU A O 1
ATOM 652 N N . ASN A 1 90 ? 13.939 2.479 -27.619 1.00 97.75 90 ASN A N 1
ATOM 653 C CA . ASN A 1 90 ? 13.895 1.485 -28.690 1.00 97.75 90 ASN A CA 1
ATOM 654 C C . ASN A 1 90 ? 13.903 2.126 -30.080 1.00 97.75 90 ASN A C 1
ATOM 656 O O . ASN A 1 90 ? 14.512 1.575 -30.999 1.00 97.75 90 ASN A O 1
ATOM 660 N N . LYS A 1 91 ? 13.237 3.272 -30.252 1.00 97.50 91 LYS A N 1
ATOM 661 C CA . LYS A 1 91 ? 13.287 4.042 -31.497 1.00 97.50 91 LYS A CA 1
ATOM 662 C C . LYS A 1 91 ? 14.703 4.562 -31.746 1.00 97.50 91 LYS A C 1
ATOM 664 O O . LYS A 1 91 ? 15.260 4.260 -32.797 1.00 97.50 91 LYS A O 1
ATOM 669 N N . GLN A 1 92 ? 15.311 5.225 -30.764 1.00 96.88 92 GLN A N 1
ATOM 670 C CA . GLN A 1 92 ? 16.686 5.721 -30.856 1.00 96.88 92 GLN A CA 1
ATOM 671 C C . GLN A 1 92 ? 17.681 4.592 -31.155 1.00 96.88 92 GLN A C 1
ATOM 673 O O . GLN A 1 92 ? 18.565 4.744 -31.993 1.00 96.88 92 GLN A O 1
ATOM 678 N N . LEU A 1 93 ? 17.513 3.422 -30.531 1.00 96.38 93 LEU A N 1
ATOM 679 C CA . LEU A 1 93 ? 18.353 2.254 -30.792 1.00 96.38 93 LEU A CA 1
ATOM 680 C C . LEU A 1 93 ? 18.208 1.754 -32.235 1.00 96.38 93 LEU A C 1
ATOM 682 O O . LEU A 1 93 ? 19.203 1.381 -32.855 1.00 96.38 93 LEU A O 1
ATOM 686 N N . LYS A 1 94 ? 16.987 1.731 -32.780 1.00 95.88 94 LYS A N 1
ATOM 687 C CA . LYS A 1 94 ? 16.756 1.370 -34.187 1.00 95.88 94 LYS A CA 1
ATOM 688 C C . LYS A 1 94 ? 17.383 2.390 -35.132 1.00 95.88 94 LYS A C 1
ATOM 690 O O . LYS A 1 94 ? 18.034 1.984 -36.086 1.00 95.88 94 LYS A O 1
ATOM 695 N N . GLU A 1 95 ? 17.226 3.679 -34.854 1.00 94.50 95 GLU A N 1
ATOM 696 C CA . GLU A 1 95 ? 17.814 4.761 -35.651 1.00 94.50 95 GLU A CA 1
ATOM 697 C C . GLU A 1 95 ? 19.345 4.708 -35.629 1.00 94.50 95 GLU A C 1
ATOM 699 O O . GLU A 1 95 ? 19.978 4.772 -36.679 1.00 94.50 95 GLU A O 1
ATOM 704 N N . ALA A 1 96 ? 19.948 4.493 -34.458 1.00 91.56 96 ALA A N 1
ATOM 705 C CA . ALA A 1 96 ? 21.391 4.333 -34.320 1.00 91.56 96 ALA A CA 1
ATOM 706 C C . ALA A 1 96 ? 21.916 3.103 -35.077 1.00 91.56 96 ALA A C 1
ATOM 708 O O . ALA A 1 96 ? 22.968 3.180 -35.702 1.00 91.56 96 ALA A O 1
ATOM 709 N N . LYS A 1 97 ? 21.174 1.986 -35.060 1.00 90.12 97 LYS A N 1
ATOM 710 C CA . LYS A 1 97 ? 21.515 0.774 -35.826 1.00 90.12 97 LYS A CA 1
ATOM 711 C C . LYS A 1 97 ? 21.319 0.929 -37.334 1.00 90.12 97 LYS A C 1
ATOM 713 O O . LYS A 1 97 ? 22.007 0.263 -38.096 1.00 90.12 97 LYS A O 1
ATOM 718 N N . ALA A 1 98 ? 20.364 1.754 -37.756 1.00 89.62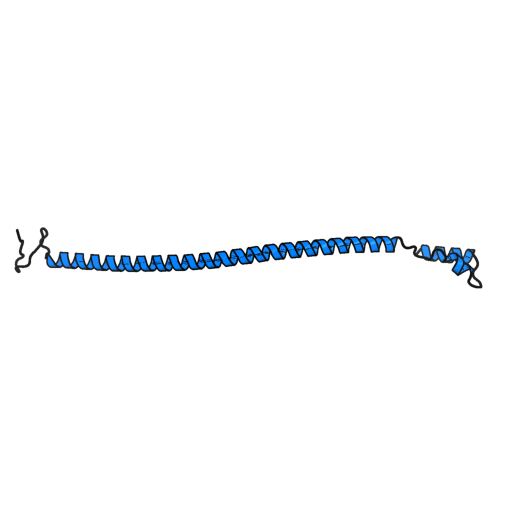 98 ALA A N 1
ATOM 719 C CA . ALA A 1 98 ? 20.108 2.034 -39.165 1.00 89.62 98 ALA A CA 1
ATOM 720 C C . ALA A 1 98 ? 21.088 3.063 -39.745 1.00 89.62 98 ALA A C 1
ATOM 722 O O . ALA A 1 98 ? 21.230 3.149 -40.963 1.00 89.62 98 ALA A O 1
ATOM 723 N N . LYS A 1 99 ? 21.759 3.848 -38.892 1.00 86.88 99 LYS A N 1
ATOM 724 C CA . LYS A 1 99 ? 22.741 4.832 -39.330 1.00 86.88 99 LYS A CA 1
ATOM 725 C C . LYS A 1 99 ? 23.949 4.111 -39.946 1.00 86.88 99 LYS A C 1
ATOM 727 O O . LYS A 1 99 ? 24.559 3.283 -39.267 1.00 86.88 99 LYS A O 1
ATOM 732 N N . PRO A 1 100 ? 24.313 4.413 -41.204 1.00 81.81 100 PRO A N 1
ATOM 733 C CA . PRO A 1 100 ? 25.458 3.781 -41.840 1.00 81.81 100 PRO A CA 1
ATOM 734 C C . PRO A 1 100 ? 26.737 4.100 -41.056 1.00 81.81 100 PRO A C 1
ATOM 736 O O . PRO A 1 100 ? 26.930 5.219 -40.576 1.00 81.81 100 PRO A O 1
ATOM 739 N N . ALA A 1 101 ? 27.605 3.095 -40.912 1.00 81.75 101 ALA A N 1
ATOM 740 C CA . ALA A 1 101 ? 28.861 3.212 -40.167 1.00 81.75 101 ALA A CA 1
ATOM 741 C C . ALA A 1 101 ? 29.824 4.237 -40.787 1.00 81.75 101 ALA A C 1
ATOM 743 O O . ALA A 1 101 ? 30.676 4.793 -40.095 1.00 81.75 101 ALA A O 1
ATOM 744 N N . LEU A 1 102 ? 29.675 4.492 -42.088 1.00 84.81 102 LEU A N 1
ATOM 745 C CA . LEU A 1 102 ? 30.467 5.444 -42.847 1.00 84.81 102 LEU A CA 1
ATOM 746 C C . LEU A 1 102 ? 29.537 6.435 -43.562 1.00 84.81 102 LEU A C 1
ATOM 748 O O . LEU A 1 102 ? 28.442 6.047 -43.973 1.00 84.81 102 LEU A O 1
ATOM 752 N N . PRO A 1 103 ? 29.952 7.705 -43.711 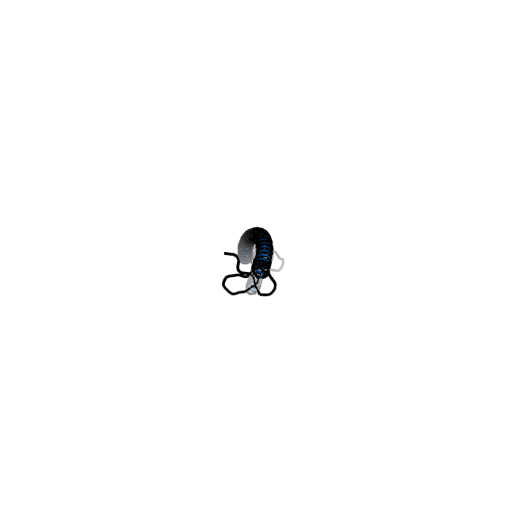1.00 86.50 103 PRO A N 1
ATOM 753 C CA . PRO A 1 103 ? 29.255 8.669 -44.559 1.00 86.50 103 PRO A CA 1
ATOM 754 C C . PRO A 1 103 ? 29.065 8.146 -45.989 1.00 86.50 103 PRO A C 1
ATOM 756 O O . PRO A 1 103 ? 29.932 7.439 -46.502 1.00 86.50 103 PRO A O 1
ATOM 759 N N . GLU A 1 104 ? 27.973 8.530 -46.655 1.00 85.88 104 GLU A N 1
ATOM 760 C CA . GLU A 1 104 ? 27.718 8.141 -48.055 1.00 85.88 104 GLU A CA 1
ATOM 761 C C . GLU A 1 104 ? 28.824 8.633 -49.007 1.00 85.88 104 GLU A C 1
ATOM 763 O O . GLU A 1 104 ? 29.161 7.952 -49.970 1.00 85.88 104 GLU A O 1
ATOM 768 N N . ASP A 1 105 ? 29.458 9.764 -48.683 1.00 90.81 105 ASP A N 1
ATOM 769 C CA . ASP A 1 105 ? 30.559 10.375 -49.434 1.00 90.81 105 ASP A CA 1
ATOM 770 C 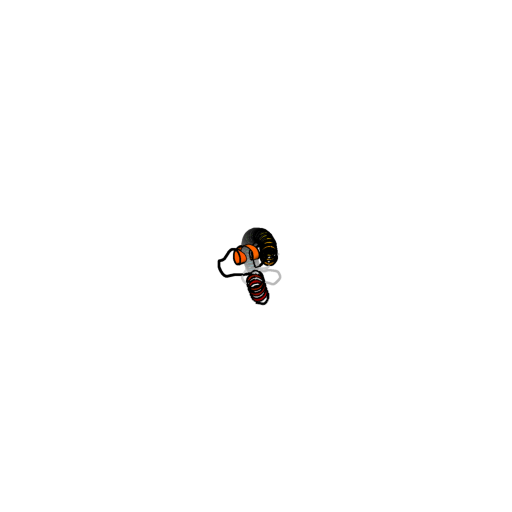C . ASP A 1 105 ? 31.955 9.878 -49.007 1.00 90.81 105 ASP A C 1
ATOM 772 O O . ASP A 1 105 ? 32.975 10.419 -49.439 1.00 90.81 105 ASP A O 1
ATOM 776 N N . ALA A 1 106 ? 32.042 8.849 -48.155 1.00 90.88 106 ALA A N 1
ATOM 777 C CA . ALA A 1 106 ? 33.319 8.374 -47.618 1.00 90.88 106 ALA A CA 1
ATOM 778 C C . ALA A 1 106 ? 34.300 7.933 -48.717 1.00 90.88 106 ALA A C 1
ATOM 780 O O . ALA A 1 106 ? 35.507 8.148 -48.582 1.00 90.88 106 ALA A O 1
ATOM 781 N N . ARG A 1 107 ? 33.791 7.351 -49.812 1.00 91.00 107 ARG A N 1
ATOM 782 C CA . ARG A 1 107 ? 34.602 6.964 -50.975 1.00 91.00 107 ARG A CA 1
ATOM 783 C C . ARG A 1 107 ? 35.176 8.184 -51.688 1.00 91.00 107 ARG A C 1
ATOM 785 O O . ARG A 1 107 ? 36.386 8.250 -51.885 1.00 91.00 107 ARG A O 1
ATOM 792 N N . ASP A 1 108 ? 34.331 9.157 -52.013 1.00 92.50 108 ASP A N 1
ATOM 793 C CA . ASP A 1 108 ? 34.728 10.366 -52.744 1.00 92.50 108 ASP A CA 1
ATOM 794 C C . ASP A 1 108 ? 35.742 11.187 -51.946 1.00 92.50 108 ASP A C 1
ATOM 796 O O . ASP A 1 108 ? 36.737 11.673 -52.483 1.00 92.50 108 ASP A O 1
ATOM 800 N N . ARG A 1 109 ? 35.551 11.257 -50.625 1.00 93.06 109 ARG A N 1
ATOM 801 C CA . ARG A 1 109 ? 36.498 11.905 -49.712 1.00 93.06 109 ARG A CA 1
ATOM 802 C C . ARG A 1 109 ? 37.852 11.206 -49.660 1.00 93.06 109 ARG A C 1
ATOM 804 O O . ARG A 1 109 ? 38.856 11.897 -49.539 1.00 93.06 109 ARG A O 1
ATOM 811 N N . LEU A 1 110 ? 37.894 9.874 -49.733 1.00 91.94 110 LEU A N 1
ATOM 812 C CA . LEU A 1 110 ? 39.149 9.116 -49.761 1.00 91.94 110 LEU A CA 1
ATOM 813 C C . LEU A 1 110 ? 39.890 9.304 -51.083 1.00 91.94 110 LEU A C 1
ATOM 815 O O . LEU A 1 110 ? 41.095 9.522 -51.069 1.00 91.94 110 LEU A O 1
ATOM 819 N N . VAL A 1 111 ? 39.177 9.254 -52.208 1.00 92.56 111 VAL A N 1
ATOM 820 C CA . VAL A 1 111 ? 39.765 9.455 -53.543 1.00 92.56 111 VAL A CA 1
ATOM 821 C C . VAL A 1 111 ? 40.271 10.891 -53.726 1.00 92.56 111 VAL A C 1
ATOM 823 O O . VAL A 1 111 ? 41.239 11.112 -54.444 1.00 92.56 111 VAL A O 1
ATOM 826 N N . GLY A 1 112 ? 39.672 11.870 -53.040 1.00 91.69 112 GLY A N 1
ATOM 827 C CA . GLY A 1 112 ? 40.149 13.255 -53.028 1.00 91.69 112 GLY A CA 1
ATOM 828 C C . GLY A 1 112 ? 41.454 13.497 -52.253 1.00 91.69 112 GLY A C 1
ATOM 829 O O . GLY A 1 112 ? 41.945 14.624 -52.255 1.00 91.69 112 GLY A O 1
ATOM 830 N N . VAL A 1 113 ? 42.012 12.489 -51.571 1.00 92.69 113 VAL A N 1
ATOM 831 C CA . VAL A 1 113 ? 43.299 12.600 -50.868 1.00 92.69 113 VAL A CA 1
ATOM 832 C C . VAL A 1 113 ? 44.443 12.278 -51.826 1.00 92.69 113 VAL A C 1
ATOM 834 O O . VAL A 1 113 ? 44.498 11.186 -52.394 1.00 92.69 113 VAL A O 1
ATOM 837 N N . ASP A 1 114 ? 45.403 13.197 -51.942 1.00 90.56 114 ASP A N 1
ATOM 838 C CA . ASP A 1 114 ? 46.607 12.992 -52.750 1.00 90.56 114 ASP A CA 1
ATOM 839 C C . ASP A 1 114 ? 47.316 11.678 -52.384 1.00 90.56 114 ASP A C 1
ATOM 841 O O . ASP A 1 114 ? 47.682 11.429 -51.233 1.00 90.56 114 ASP A O 1
ATOM 845 N N . GLY A 1 115 ? 47.516 10.826 -53.392 1.00 87.44 115 GLY A N 1
ATOM 846 C CA . GLY A 1 115 ? 48.151 9.515 -53.245 1.00 87.44 115 GLY A CA 1
ATOM 847 C C . GLY A 1 115 ? 47.199 8.345 -52.966 1.00 87.44 115 GLY A C 1
ATOM 848 O O . GLY A 1 115 ? 47.665 7.205 -52.932 1.00 87.44 115 GLY A O 1
ATOM 849 N N . ILE A 1 116 ? 45.888 8.574 -52.823 1.00 92.88 116 ILE A N 1
ATOM 850 C CA . ILE A 1 116 ? 44.883 7.507 -52.717 1.00 92.88 116 ILE A CA 1
ATOM 851 C C . ILE A 1 116 ? 44.169 7.336 -54.061 1.00 92.88 116 ILE A C 1
ATOM 853 O O . ILE A 1 116 ? 43.508 8.240 -54.554 1.00 92.88 116 ILE A O 1
ATOM 857 N N . ASN A 1 117 ? 44.282 6.148 -54.658 1.00 92.81 117 ASN A N 1
ATOM 858 C CA . ASN A 1 117 ? 43.508 5.783 -55.846 1.00 92.81 117 ASN A CA 1
ATOM 859 C C . ASN A 1 117 ? 42.212 5.042 -55.470 1.00 92.81 117 ASN A C 1
ATOM 861 O O . ASN A 1 117 ? 42.048 4.588 -54.336 1.00 92.81 117 ASN A O 1
ATOM 865 N N . GLU A 1 118 ? 41.306 4.879 -56.438 1.00 93.00 118 GLU A N 1
ATOM 866 C CA . GLU A 1 118 ? 40.007 4.218 -56.240 1.00 93.00 118 GLU A CA 1
ATOM 867 C C . GLU A 1 118 ? 40.122 2.821 -55.612 1.00 93.00 118 GLU A C 1
ATOM 869 O O . GLU A 1 118 ? 39.418 2.511 -54.655 1.00 93.00 118 GLU A O 1
ATOM 874 N N . ALA A 1 119 ? 41.068 2.003 -56.080 1.00 92.44 119 ALA A N 1
ATOM 875 C CA . ALA A 1 119 ? 41.266 0.650 -55.562 1.00 92.44 119 ALA A CA 1
ATOM 876 C C . ALA A 1 119 ? 41.721 0.638 -54.092 1.00 92.44 119 ALA A C 1
ATOM 878 O O . ALA A 1 119 ? 41.331 -0.241 -53.320 1.00 92.44 119 ALA A O 1
ATOM 879 N N . LEU A 1 120 ? 42.552 1.606 -53.690 1.00 92.38 120 LEU A N 1
ATOM 880 C CA . LEU A 1 120 ? 42.997 1.753 -52.307 1.00 92.38 120 LEU A CA 1
ATOM 881 C C . LEU A 1 120 ? 41.868 2.281 -51.410 1.00 92.38 120 LEU A C 1
ATOM 883 O O . LEU A 1 120 ? 41.729 1.800 -50.284 1.00 92.38 120 LEU A O 1
ATOM 887 N N . ALA A 1 121 ? 41.041 3.201 -51.916 1.00 92.44 121 ALA A N 1
ATOM 888 C CA . ALA A 1 121 ? 39.846 3.683 -51.226 1.00 92.44 121 ALA A CA 1
ATOM 889 C C . ALA A 1 121 ? 38.838 2.544 -50.985 1.00 92.44 121 ALA A C 1
ATOM 891 O O . ALA A 1 121 ? 38.422 2.324 -49.847 1.00 92.44 121 ALA A O 1
ATOM 892 N N . ASP A 1 122 ? 38.530 1.750 -52.015 1.00 92.12 122 ASP A N 1
ATOM 893 C CA . ASP A 1 122 ? 37.606 0.613 -51.916 1.00 92.12 122 ASP A CA 1
ATOM 894 C C . ASP A 1 122 ? 38.127 -0.454 -50.937 1.00 92.12 122 ASP A C 1
ATOM 896 O O . ASP A 1 122 ? 37.376 -0.991 -50.119 1.00 92.12 122 ASP A O 1
ATOM 900 N N . LYS A 1 123 ? 39.443 -0.708 -50.935 1.00 92.88 123 LYS A N 1
ATOM 901 C CA . LYS A 1 123 ? 40.083 -1.627 -49.982 1.00 92.88 123 LYS A CA 1
ATOM 902 C C . LYS A 1 123 ? 40.022 -1.119 -48.537 1.00 92.88 123 LYS A C 1
ATOM 904 O O . LYS A 1 123 ? 39.827 -1.923 -47.626 1.00 92.88 123 LYS A O 1
ATOM 909 N N . ALA A 1 124 ? 40.179 0.187 -48.314 1.00 89.81 124 ALA A N 1
ATOM 910 C CA . ALA A 1 124 ? 40.075 0.793 -46.987 1.00 89.81 124 ALA A CA 1
ATOM 911 C C . ALA A 1 124 ? 38.640 0.722 -46.438 1.00 89.81 124 ALA A C 1
ATOM 913 O O . ALA A 1 124 ? 38.446 0.346 -45.281 1.00 89.81 124 ALA A O 1
ATOM 914 N N . LEU A 1 125 ? 37.638 1.005 -47.277 1.00 90.56 125 LEU A N 1
ATOM 915 C CA . LEU A 1 125 ? 36.222 0.884 -46.913 1.00 90.56 125 LEU A CA 1
ATOM 916 C C . LEU A 1 125 ? 35.835 -0.573 -46.621 1.00 90.56 125 LEU A C 1
ATOM 918 O O . LEU A 1 125 ? 35.189 -0.842 -45.609 1.00 90.56 125 LEU A O 1
ATOM 922 N N . ALA A 1 126 ? 36.292 -1.526 -47.441 1.00 89.19 126 ALA A N 1
ATOM 923 C CA . ALA A 1 126 ? 36.060 -2.953 -47.213 1.00 89.19 126 ALA A CA 1
ATOM 924 C C . ALA A 1 126 ? 36.697 -3.451 -45.902 1.00 89.19 126 ALA A C 1
ATOM 926 O O . ALA A 1 126 ? 36.084 -4.223 -45.168 1.00 89.19 126 ALA A O 1
ATOM 927 N N . ALA A 1 127 ? 37.905 -2.981 -45.571 1.00 88.31 127 ALA A N 1
ATOM 928 C CA . ALA A 1 127 ? 38.575 -3.323 -44.316 1.00 88.31 127 ALA A CA 1
ATOM 929 C C . ALA A 1 127 ? 37.871 -2.734 -43.078 1.00 88.31 127 ALA A C 1
ATOM 931 O O . ALA A 1 127 ? 37.914 -3.341 -42.008 1.00 88.31 127 ALA A O 1
ATOM 932 N N . LEU A 1 128 ? 37.228 -1.569 -43.215 1.00 85.44 128 LEU A N 1
ATOM 933 C CA . LEU A 1 128 ? 36.432 -0.941 -42.155 1.00 85.44 128 LEU A CA 1
ATOM 934 C C . LEU A 1 128 ? 35.068 -1.615 -41.965 1.00 85.44 128 LEU A C 1
ATOM 936 O O . LEU A 1 128 ? 34.618 -1.728 -40.833 1.00 85.44 128 LEU A O 1
ATOM 940 N N . ALA A 1 129 ? 34.438 -2.092 -43.041 1.00 81.88 129 ALA A N 1
ATOM 941 C CA . ALA A 1 129 ? 33.161 -2.809 -42.981 1.00 81.88 129 ALA A CA 1
ATOM 942 C C . ALA A 1 129 ? 33.282 -4.250 -42.441 1.00 81.88 129 ALA A C 1
ATOM 944 O O . ALA A 1 129 ? 32.282 -4.843 -42.047 1.00 81.88 129 ALA A O 1
ATOM 945 N N . ALA A 1 130 ? 34.491 -4.822 -42.445 1.00 75.25 130 ALA A N 1
ATOM 946 C CA . ALA A 1 130 ? 34.774 -6.173 -41.957 1.00 75.25 130 ALA A CA 1
ATOM 947 C C . ALA A 1 130 ? 35.122 -6.247 -40.453 1.00 75.25 130 ALA A C 1
ATOM 949 O O . ALA A 1 130 ? 35.425 -7.336 -39.960 1.00 75.25 130 ALA A O 1
ATOM 950 N N . LYS A 1 131 ? 35.126 -5.112 -39.741 1.00 60.09 131 LYS A N 1
ATOM 951 C CA . LYS A 1 131 ? 35.339 -5.012 -38.288 1.00 60.09 131 LYS A CA 1
ATOM 952 C C . LYS A 1 131 ? 34.024 -4.807 -37.549 1.00 60.09 131 LYS A C 1
ATOM 954 O O . LYS A 1 131 ? 33.942 -5.318 -36.411 1.00 60.09 131 LYS A O 1
#

Sequence (131 aa):
MIFLNSEGVEVDSSGKPVAEVKAEGTSEVDTLKRQVADLEKKLQDAQTGSASEVSTLKTQVADLTKKAKDAKAEGSTEAAGLKTQVTDLNKQLKEAKAKPALPEDARDRLVGVDGINEALADKALAALAAK